Protein AF-X1QQP6-F1 (afdb_monomer_lite)

pLDDT: mean 85.56, std 9.27, range [55.84, 95.5]

Foldseek 3Di:
DEDEDFLVVCPPPVNVCVVVCLQAVVPPPVLVVVLVVQLVVLVVCPVPPDDDDNVVVNVVSVPPGRRRDPDYDYDYDPPHDPVRVVVVD

Secondary structure (DSSP, 8-state):
-EE---HHHHHSHHHHHHHHHHH-GGGSHHHHHHHHHHHHHHHH-TT--SS--HHHHHHHHHT--S---S--EE-PPTT--HHHHHHH-

Organism: NCBI:txid412755

Sequence (89 aa):
MSVGYDLTGIQAQKIYEFIKGLRDASKFKFFNEYKSTLKEEIKNFDHVQKSFSKSELRNCIENISPHVSNSITLSTMHGCPPDEIEAIC

Structure (mmCIF, N/CA/C/O backbone):
data_AF-X1QQP6-F1
#
_entry.id   AF-X1QQP6-F1
#
loop_
_atom_site.group_PDB
_atom_site.id
_atom_site.type_symbol
_atom_site.label_atom_id
_atom_site.label_alt_id
_atom_site.label_comp_id
_atom_site.label_asym_id
_atom_site.label_entity_id
_atom_site.label_seq_id
_atom_site.pdbx_PDB_ins_code
_atom_site.Cartn_x
_atom_site.Cartn_y
_atom_site.Cartn_z
_atom_site.occupancy
_atom_site.B_iso_or_equiv
_atom_site.auth_seq_id
_atom_site.auth_comp_id
_atom_site.auth_asym_id
_atom_site.auth_atom_id
_atom_site.pdbx_PDB_model_num
ATOM 1 N N . MET A 1 1 ? 3.622 7.653 -5.030 1.00 83.38 1 MET A N 1
ATOM 2 C CA . MET A 1 1 ? 4.771 6.709 -4.993 1.00 83.38 1 MET A CA 1
ATOM 3 C C . MET A 1 1 ? 5.806 7.147 -6.030 1.00 83.38 1 MET A C 1
ATOM 5 O O . MET A 1 1 ? 5.376 7.731 -7.008 1.00 83.38 1 MET A O 1
ATOM 9 N N . SER A 1 2 ? 7.112 6.901 -5.862 1.00 84.38 2 SER A N 1
ATOM 10 C CA . SER A 1 2 ? 8.122 7.117 -6.925 1.00 84.38 2 SER A CA 1
ATOM 11 C C . SER A 1 2 ? 8.813 5.800 -7.275 1.00 84.38 2 SER A C 1
ATOM 13 O O . SER A 1 2 ? 9.061 4.992 -6.379 1.00 84.38 2 SER A O 1
ATOM 15 N N . VAL A 1 3 ? 9.072 5.574 -8.564 1.00 83.06 3 VAL A N 1
ATOM 16 C CA . VAL A 1 3 ? 9.758 4.383 -9.078 1.00 83.06 3 VAL A CA 1
ATOM 17 C C . VAL A 1 3 ? 10.784 4.813 -10.118 1.00 83.06 3 VAL A C 1
ATOM 19 O O . VAL A 1 3 ? 10.469 5.611 -10.998 1.00 83.06 3 VAL A O 1
ATOM 22 N N . GLY A 1 4 ? 12.003 4.284 -10.003 1.00 83.50 4 GLY A N 1
ATOM 23 C CA . GLY A 1 4 ? 13.111 4.598 -10.903 1.00 83.50 4 GLY A CA 1
ATOM 24 C C . GLY A 1 4 ? 13.817 3.354 -11.411 1.00 83.50 4 GLY A C 1
ATOM 25 O O . GLY A 1 4 ? 14.966 3.103 -11.061 1.00 83.50 4 GLY A O 1
ATOM 26 N N . TYR A 1 5 ? 13.100 2.575 -12.215 1.00 81.62 5 TYR A N 1
ATOM 27 C CA . TYR A 1 5 ? 13.643 1.463 -12.989 1.00 81.62 5 TYR A CA 1
ATOM 28 C C . TYR A 1 5 ? 13.385 1.722 -14.476 1.00 81.62 5 TYR A C 1
ATOM 30 O O . TYR A 1 5 ? 12.506 2.514 -14.821 1.00 81.62 5 TYR A O 1
ATOM 38 N N . ASP A 1 6 ? 14.140 1.044 -15.334 1.00 83.25 6 ASP A N 1
ATOM 39 C CA . ASP A 1 6 ? 13.804 0.903 -16.750 1.00 83.25 6 ASP A CA 1
ATOM 40 C C . ASP A 1 6 ? 12.521 0.063 -16.929 1.00 83.25 6 ASP A C 1
ATOM 42 O O . ASP A 1 6 ? 11.952 -0.468 -15.965 1.00 83.25 6 ASP A O 1
ATOM 46 N N . LEU A 1 7 ? 12.049 -0.076 -18.172 1.00 83.75 7 LEU A N 1
ATOM 47 C CA . LEU A 1 7 ? 10.837 -0.845 -18.472 1.00 83.75 7 LEU A CA 1
ATOM 48 C C . LEU A 1 7 ? 10.930 -2.286 -17.945 1.00 83.75 7 LEU A C 1
ATOM 50 O O . LEU A 1 7 ? 10.000 -2.775 -17.299 1.00 83.75 7 LEU A O 1
ATOM 54 N N . THR A 1 8 ? 12.072 -2.942 -18.165 1.00 85.69 8 THR A N 1
ATOM 55 C CA . THR A 1 8 ? 12.324 -4.320 -17.722 1.00 85.69 8 THR A CA 1
ATOM 56 C C . THR A 1 8 ? 12.222 -4.447 -16.201 1.00 85.69 8 THR A C 1
ATOM 58 O O . THR A 1 8 ? 11.592 -5.372 -15.685 1.00 85.69 8 THR A O 1
ATOM 61 N N . GLY A 1 9 ? 12.803 -3.506 -15.459 1.00 87.81 9 GLY A N 1
ATOM 62 C CA . GLY A 1 9 ? 12.789 -3.490 -14.004 1.00 87.81 9 GLY A CA 1
ATOM 63 C C . GLY A 1 9 ? 11.415 -3.166 -13.425 1.00 87.81 9 GLY A C 1
ATOM 64 O O . GLY A 1 9 ? 11.024 -3.787 -12.437 1.00 87.81 9 GLY A O 1
ATOM 65 N N . ILE A 1 10 ? 10.639 -2.273 -14.049 1.00 86.88 10 ILE A N 1
ATOM 66 C CA . ILE A 1 10 ? 9.242 -2.022 -13.650 1.00 86.88 10 ILE A CA 1
ATOM 67 C C . ILE A 1 10 ? 8.374 -3.266 -13.881 1.00 86.88 10 ILE A C 1
ATOM 69 O O . ILE A 1 10 ? 7.522 -3.587 -13.049 1.00 86.88 10 ILE A O 1
ATOM 73 N N . GLN A 1 11 ? 8.596 -3.980 -14.987 1.00 86.69 11 GLN A N 1
ATOM 74 C CA . GLN A 1 11 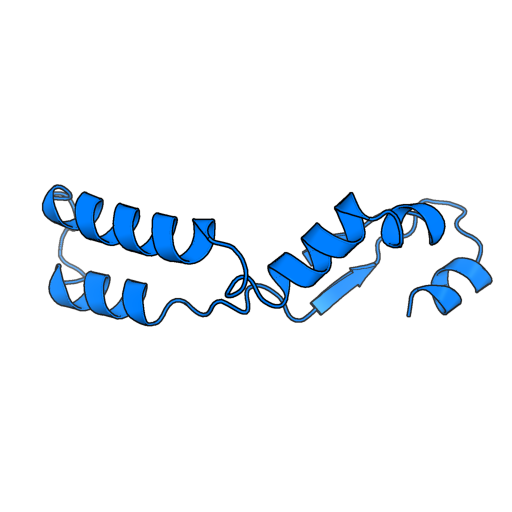? 7.867 -5.204 -15.328 1.00 86.69 11 GLN A CA 1
ATOM 75 C C . GLN A 1 11 ? 8.303 -6.425 -14.510 1.00 86.69 11 GLN A C 1
ATOM 77 O O . GLN A 1 11 ? 7.575 -7.419 -14.465 1.00 86.69 11 GLN A O 1
ATOM 82 N N . ALA A 1 12 ? 9.458 -6.373 -13.840 1.00 93.44 12 ALA A N 1
ATOM 83 C CA . ALA A 1 12 ? 9.915 -7.458 -12.987 1.00 93.44 12 ALA A CA 1
ATOM 84 C C . ALA A 1 12 ? 8.851 -7.789 -11.930 1.00 93.44 12 ALA A C 1
ATOM 86 O O . ALA A 1 12 ? 8.396 -6.907 -11.199 1.00 93.44 12 ALA A O 1
ATOM 87 N N . GLN A 1 13 ? 8.496 -9.075 -11.813 1.00 94.81 13 GLN A N 1
ATOM 88 C CA . GLN A 1 13 ? 7.362 -9.553 -11.009 1.00 94.81 13 GLN A CA 1
ATOM 89 C C . GLN A 1 13 ? 7.305 -8.918 -9.615 1.00 94.81 13 GLN A C 1
ATOM 91 O O . GLN A 1 13 ? 6.266 -8.420 -9.196 1.00 94.81 13 GLN A O 1
ATOM 96 N N . LYS A 1 14 ? 8.446 -8.869 -8.921 1.00 92.75 14 LYS A N 1
ATOM 97 C CA . LYS A 1 14 ? 8.559 -8.293 -7.576 1.00 92.75 14 LYS A CA 1
ATOM 98 C C . LYS A 1 14 ? 8.173 -6.808 -7.528 1.00 92.75 14 LYS A C 1
ATOM 100 O O . LYS A 1 14 ? 7.492 -6.386 -6.597 1.00 92.75 14 LYS A O 1
ATOM 105 N N . ILE A 1 15 ? 8.631 -6.013 -8.496 1.00 91.38 15 ILE A N 1
ATOM 106 C CA . ILE A 1 15 ? 8.349 -4.572 -8.565 1.00 91.38 15 ILE A CA 1
ATOM 107 C C . ILE A 1 15 ? 6.898 -4.350 -8.982 1.00 91.38 15 ILE A C 1
ATOM 109 O O . ILE A 1 15 ? 6.186 -3.572 -8.347 1.00 91.38 15 ILE A O 1
ATOM 113 N N . TYR A 1 16 ? 6.432 -5.096 -9.982 1.00 90.19 16 TYR A N 1
ATOM 114 C CA . TYR A 1 16 ? 5.052 -5.043 -10.443 1.00 90.19 16 TYR A CA 1
ATOM 115 C C . TYR A 1 16 ? 4.053 -5.378 -9.324 1.00 90.19 16 TYR A C 1
ATOM 117 O O . TYR A 1 16 ? 3.111 -4.622 -9.082 1.00 90.19 16 TYR A O 1
ATOM 125 N N . GL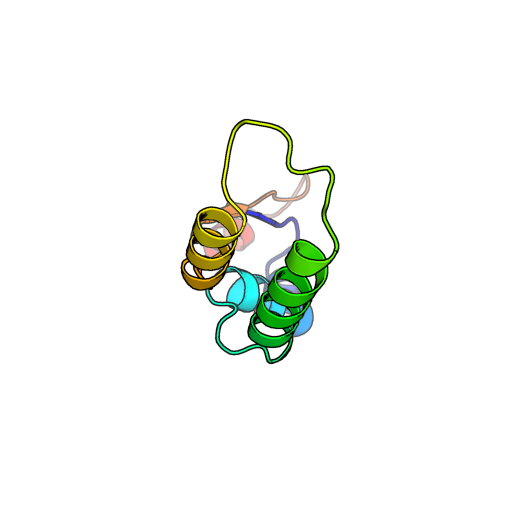U A 1 17 ? 4.273 -6.473 -8.591 1.00 92.56 17 GLU A N 1
ATOM 126 C CA . GLU A 1 17 ? 3.442 -6.875 -7.450 1.00 92.56 17 GLU A CA 1
ATOM 127 C C . GLU A 1 17 ? 3.450 -5.830 -6.335 1.00 92.56 17 GLU A C 1
ATOM 129 O O . GLU A 1 17 ? 2.396 -5.536 -5.771 1.00 92.56 17 GLU A O 1
ATOM 134 N N . PHE A 1 18 ? 4.604 -5.224 -6.049 1.00 91.19 18 PHE A N 1
ATOM 135 C CA . PHE A 1 18 ? 4.707 -4.145 -5.071 1.00 91.1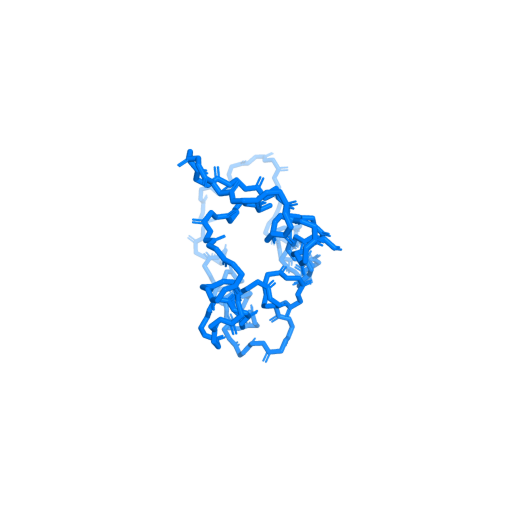9 18 PHE A CA 1
ATOM 136 C C . PHE A 1 18 ? 3.878 -2.917 -5.484 1.00 91.19 18 PHE A C 1
ATOM 138 O O . PHE A 1 18 ? 3.071 -2.423 -4.695 1.00 91.19 18 PHE A O 1
ATOM 145 N N . ILE A 1 19 ? 4.006 -2.460 -6.735 1.00 90.69 19 ILE A N 1
ATOM 146 C CA . ILE A 1 19 ? 3.250 -1.320 -7.283 1.00 90.69 19 ILE A CA 1
ATOM 147 C C . ILE A 1 19 ? 1.742 -1.604 -7.259 1.00 90.69 19 ILE A C 1
ATOM 149 O O . ILE A 1 19 ? 0.957 -0.792 -6.763 1.00 90.69 19 ILE A O 1
ATOM 153 N N . LYS A 1 20 ? 1.318 -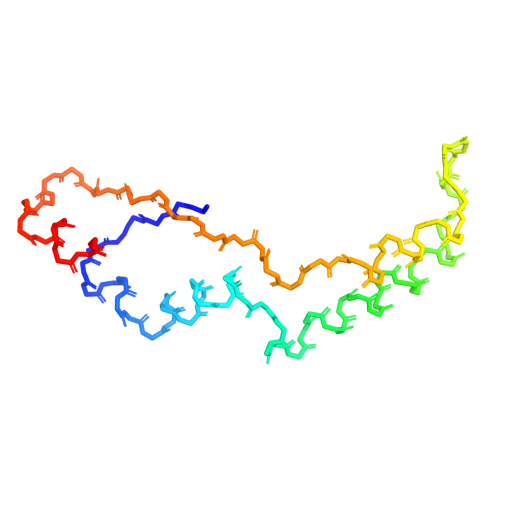2.770 -7.768 1.00 90.94 20 LYS A N 1
ATOM 154 C CA . LYS A 1 20 ? -0.097 -3.186 -7.768 1.00 90.94 20 LYS A CA 1
ATOM 155 C C . LYS A 1 20 ? -0.634 -3.327 -6.353 1.00 90.94 20 LYS A C 1
ATOM 157 O O . LYS A 1 20 ? -1.784 -2.985 -6.098 1.00 90.94 20 LYS A O 1
ATOM 162 N N . GLY A 1 21 ? 0.220 -3.784 -5.453 1.00 92.94 21 GLY A N 1
ATOM 163 C CA . GLY A 1 21 ? -0.057 -3.912 -4.046 1.00 92.94 21 GLY A CA 1
ATOM 164 C C . GLY A 1 21 ? -0.296 -2.590 -3.325 1.00 92.94 21 GLY A C 1
ATOM 165 O O . GLY A 1 21 ? -1.201 -2.491 -2.506 1.00 92.94 21 GLY A O 1
ATOM 166 N N . LEU A 1 22 ? 0.470 -1.550 -3.653 1.00 91.75 22 LEU A N 1
ATOM 167 C CA . LEU A 1 22 ? 0.235 -0.204 -3.126 1.00 91.75 22 LEU A CA 1
ATOM 168 C C . LEU A 1 22 ? -1.014 0.450 -3.724 1.00 91.75 22 LEU A C 1
ATOM 170 O O . LEU A 1 22 ? -1.650 1.278 -3.072 1.00 91.75 22 LEU A O 1
ATOM 174 N N . ARG A 1 23 ? -1.402 0.068 -4.942 1.00 93.19 23 ARG A N 1
ATOM 175 C CA . ARG A 1 23 ? -2.683 0.490 -5.514 1.00 93.19 23 ARG A CA 1
ATOM 176 C C . ARG A 1 23 ? -3.868 -0.141 -4.787 1.00 93.19 23 ARG A C 1
ATOM 178 O O . ARG A 1 23 ? -4.865 0.540 -4.576 1.00 93.19 23 ARG A O 1
ATOM 185 N N . ASP A 1 24 ? -3.772 -1.417 -4.429 1.00 95.06 24 ASP A N 1
ATOM 186 C CA . ASP A 1 24 ? -4.807 -2.140 -3.692 1.00 95.06 24 ASP A CA 1
ATOM 187 C C . ASP A 1 24 ? -4.188 -3.214 -2.787 1.00 95.06 24 ASP A C 1
ATOM 189 O O . ASP A 1 24 ? -3.875 -4.330 -3.212 1.00 95.06 24 ASP A O 1
ATOM 193 N N . ALA A 1 25 ? -4.050 -2.867 -1.510 1.00 94.56 25 ALA A N 1
ATOM 194 C CA . ALA A 1 25 ? -3.489 -3.739 -0.493 1.00 94.56 25 ALA A CA 1
ATOM 195 C C . ALA A 1 25 ? -4.509 -4.741 0.074 1.00 94.56 25 ALA A C 1
ATOM 197 O O . ALA A 1 25 ? -4.130 -5.596 0.874 1.00 94.56 25 ALA A O 1
ATOM 198 N N . SER A 1 26 ? -5.788 -4.680 -0.331 1.00 91.94 26 SER A N 1
ATOM 199 C CA . SER A 1 26 ? -6.855 -5.535 0.223 1.00 91.94 26 SER A CA 1
ATOM 200 C C . SER A 1 26 ? -6.607 -7.024 -0.018 1.00 91.94 26 SER A C 1
ATOM 202 O O . SER A 1 26 ? -7.066 -7.872 0.746 1.00 91.94 26 SER A O 1
ATOM 204 N N . LYS A 1 27 ? -5.845 -7.341 -1.069 1.00 86.25 27 LYS A N 1
ATOM 205 C CA . LYS A 1 27 ? -5.486 -8.708 -1.458 1.00 86.25 27 LYS A CA 1
ATOM 206 C C . LYS A 1 27 ? -4.373 -9.300 -0.603 1.00 86.25 27 LYS A C 1
ATOM 208 O O . LYS A 1 27 ? -4.171 -10.514 -0.625 1.00 86.25 27 LYS A O 1
ATOM 213 N N . PHE A 1 28 ? -3.650 -8.476 0.151 1.00 88.75 28 PHE A N 1
ATOM 214 C CA . PHE A 1 28 ? -2.603 -8.967 1.025 1.00 88.75 28 PHE A CA 1
ATOM 215 C C . PHE A 1 28 ? -3.137 -9.310 2.405 1.00 88.75 28 PHE A C 1
ATOM 217 O O . PHE A 1 28 ? -3.774 -8.501 3.079 1.00 88.75 28 PHE A O 1
ATOM 224 N N . LYS A 1 29 ? -2.769 -10.504 2.873 1.00 88.00 29 LYS A N 1
ATOM 225 C CA . LYS A 1 29 ? -3.109 -10.982 4.218 1.00 88.00 29 LYS A CA 1
ATOM 226 C C . LYS A 1 29 ? -2.626 -10.020 5.308 1.00 88.00 29 LYS A C 1
ATOM 228 O O . LYS A 1 29 ? -3.362 -9.762 6.258 1.00 88.00 29 LYS A O 1
ATOM 233 N N . PHE A 1 30 ? -1.445 -9.429 5.115 1.00 90.06 30 PHE A N 1
ATOM 234 C CA . PHE A 1 30 ? -0.836 -8.532 6.093 1.00 90.06 30 PHE A CA 1
ATOM 235 C C . PHE A 1 30 ? -1.635 -7.241 6.324 1.00 90.06 30 PHE A C 1
ATOM 237 O O . PHE A 1 30 ? -1.556 -6.676 7.406 1.00 90.06 30 PHE A O 1
ATOM 244 N N . PHE A 1 31 ? -2.443 -6.766 5.365 1.00 93.50 31 PHE A N 1
ATOM 245 C CA . PHE A 1 31 ? -3.193 -5.517 5.547 1.00 93.50 31 PHE A CA 1
ATOM 246 C C . PHE A 1 31 ? -4.219 -5.636 6.684 1.00 93.50 31 PHE A C 1
ATOM 248 O O . PHE A 1 31 ? -4.278 -4.794 7.583 1.00 93.50 31 PHE A O 1
ATOM 255 N N . ASN A 1 32 ? -4.990 -6.726 6.690 1.00 91.88 32 ASN A N 1
ATOM 256 C CA . ASN A 1 32 ? -5.960 -7.000 7.752 1.00 91.88 32 ASN A CA 1
ATOM 257 C C . ASN A 1 32 ? -5.283 -7.413 9.065 1.00 91.88 32 ASN A C 1
ATOM 259 O O . ASN A 1 32 ? -5.785 -7.085 10.143 1.00 91.88 32 ASN A O 1
ATOM 263 N N . GLU A 1 33 ? -4.141 -8.097 8.976 1.00 95.12 33 GLU A N 1
ATOM 264 C CA . GLU A 1 33 ? -3.313 -8.436 10.133 1.00 95.12 33 GLU A CA 1
ATOM 265 C C . GLU A 1 33 ? -2.845 -7.167 10.849 1.00 95.12 33 GLU A C 1
ATOM 267 O O . GLU A 1 33 ? -3.151 -6.987 12.023 1.00 95.12 33 GLU A O 1
ATOM 272 N N . TYR A 1 34 ? -2.247 -6.215 10.129 1.00 94.88 34 TYR A N 1
ATOM 273 C CA . TYR A 1 34 ? -1.779 -4.954 10.703 1.00 94.88 34 TYR A CA 1
ATOM 274 C C . TYR A 1 34 ? -2.917 -4.090 11.244 1.00 94.88 34 TYR A C 1
ATOM 276 O O . TYR A 1 34 ? -2.778 -3.507 12.318 1.00 94.88 34 TYR A O 1
ATOM 284 N N . LYS A 1 35 ? -4.080 -4.049 10.575 1.00 94.31 35 LYS A N 1
ATOM 285 C CA . LYS A 1 35 ? -5.281 -3.406 11.142 1.00 94.31 35 LYS A CA 1
ATOM 286 C C . LYS A 1 35 ? -5.685 -4.041 12.472 1.00 94.31 35 LYS A C 1
ATOM 288 O O . LYS A 1 35 ? -6.127 -3.333 13.372 1.00 94.31 35 LYS A O 1
ATOM 293 N N . SER A 1 36 ? -5.557 -5.358 12.601 1.00 94.00 36 SER A N 1
ATOM 294 C CA . SER A 1 36 ? -5.877 -6.070 13.841 1.00 94.00 36 SER A CA 1
ATOM 295 C C . SER A 1 36 ? -4.842 -5.778 14.925 1.00 94.00 36 SER A C 1
ATOM 297 O O . SER A 1 36 ? -5.230 -5.402 16.028 1.00 94.00 36 SER A O 1
ATOM 299 N N . THR A 1 37 ? -3.548 -5.826 14.595 1.00 95.12 37 THR A N 1
ATOM 300 C CA . THR A 1 37 ? -2.455 -5.449 15.503 1.00 95.12 37 THR A CA 1
ATOM 301 C C . THR A 1 37 ? -2.643 -4.032 16.041 1.00 95.12 37 THR A C 1
ATOM 303 O O . THR A 1 37 ? -2.640 -3.834 17.250 1.00 95.12 37 THR A O 1
ATOM 306 N N . LEU A 1 38 ? -2.924 -3.050 15.178 1.00 93.12 38 LEU A N 1
ATOM 307 C CA . LEU A 1 38 ? -3.158 -1.663 15.598 1.00 93.12 38 LEU A CA 1
ATOM 308 C C . LEU A 1 38 ? -4.337 -1.521 16.576 1.00 93.12 38 LEU A C 1
ATOM 310 O O . LEU A 1 38 ? -4.271 -0.722 17.511 1.00 93.12 38 LEU A O 1
ATOM 314 N N . LYS A 1 39 ? -5.417 -2.294 16.391 1.00 91.38 39 LYS A N 1
ATOM 315 C CA . LYS A 1 39 ? -6.570 -2.283 17.312 1.00 91.38 39 LYS A CA 1
ATOM 316 C C . LYS A 1 39 ? -6.220 -2.847 18.684 1.00 91.38 39 LYS A C 1
ATOM 318 O O . LYS A 1 39 ? -6.791 -2.388 19.671 1.00 91.38 39 LYS A O 1
ATOM 323 N N . GLU A 1 40 ? -5.345 -3.847 18.739 1.00 92.19 40 GLU A N 1
ATOM 324 C CA . GLU A 1 40 ? -4.872 -4.424 19.998 1.00 92.19 40 GLU A CA 1
ATOM 325 C C . GLU A 1 40 ? -3.925 -3.461 20.720 1.00 92.19 40 GLU A C 1
ATOM 327 O O . GLU A 1 40 ? -4.132 -3.184 21.899 1.00 92.19 40 GLU A O 1
ATOM 332 N N . GLU A 1 41 ? -2.983 -2.846 20.003 1.00 90.19 41 GLU A N 1
ATOM 333 C CA . GLU A 1 41 ? -2.036 -1.882 20.578 1.00 90.19 41 GLU A CA 1
ATOM 334 C C . GLU A 1 41 ? -2.736 -0.662 21.200 1.00 90.19 41 GLU A C 1
ATOM 336 O O . GLU A 1 41 ? -2.372 -0.222 22.290 1.00 90.19 41 GLU A O 1
ATOM 341 N N . ILE A 1 42 ? -3.815 -0.153 20.587 1.00 88.69 42 ILE A N 1
ATOM 342 C CA . ILE A 1 42 ? -4.591 0.973 21.147 1.00 88.69 42 ILE A CA 1
ATOM 343 C C . ILE A 1 42 ? -5.193 0.661 22.519 1.00 88.69 42 ILE A C 1
ATOM 345 O O . ILE A 1 42 ? -5.402 1.581 23.315 1.00 88.69 42 ILE A O 1
ATOM 349 N N . LYS A 1 43 ? -5.476 -0.610 22.837 1.00 86.06 43 LYS A N 1
ATOM 350 C CA . LYS A 1 43 ? -5.989 -0.970 24.169 1.00 86.06 43 LYS A CA 1
ATOM 351 C C . LYS A 1 43 ? -4.980 -0.592 25.252 1.00 86.06 43 LYS A C 1
ATOM 353 O O . LYS A 1 43 ? -5.393 -0.033 26.268 1.00 86.06 43 LYS A O 1
ATOM 358 N N . ASN A 1 44 ? -3.698 -0.820 24.967 1.00 83.25 44 ASN A N 1
ATOM 359 C CA . ASN A 1 44 ? -2.559 -0.588 25.857 1.00 83.25 44 ASN A CA 1
ATOM 360 C C . ASN A 1 44 ? -1.980 0.833 25.738 1.00 83.25 44 ASN A C 1
ATOM 362 O O . ASN A 1 44 ? -1.100 1.217 26.504 1.00 83.25 44 ASN A O 1
ATOM 366 N N . PHE A 1 45 ? -2.448 1.625 24.770 1.00 78.12 45 PHE A N 1
ATOM 367 C CA . PHE A 1 45 ? -1.932 2.966 24.517 1.00 78.12 45 PHE A CA 1
ATOM 368 C C . PHE A 1 45 ? -2.581 3.989 25.462 1.00 78.12 45 PHE A C 1
ATOM 370 O O . PHE A 1 45 ? -3.546 4.675 25.121 1.00 78.12 45 PHE A O 1
ATOM 377 N N . ASP A 1 46 ? -2.046 4.100 26.677 1.00 74.25 46 ASP A N 1
ATOM 378 C CA . ASP A 1 46 ? -2.552 5.024 27.708 1.00 74.25 46 ASP A CA 1
ATOM 379 C C . ASP A 1 46 ? -2.062 6.473 27.525 1.00 74.25 46 ASP A C 1
ATOM 381 O O . ASP A 1 46 ? -2.566 7.403 28.153 1.00 74.25 46 ASP A O 1
ATOM 385 N N . HIS A 1 47 ? -1.129 6.688 26.593 1.00 67.31 47 HIS A N 1
ATOM 386 C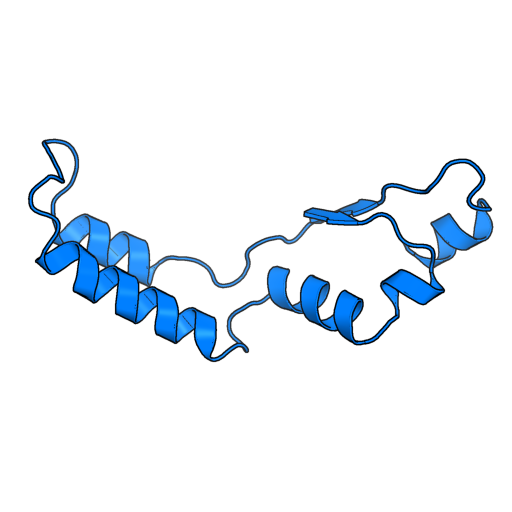 CA . HIS A 1 47 ? -0.614 8.005 26.217 1.00 67.31 47 HIS A CA 1
ATOM 387 C C . HIS A 1 47 ? -1.410 8.702 25.107 1.00 67.31 47 HIS A C 1
ATOM 389 O O . HIS A 1 47 ? -0.971 9.765 24.662 1.00 67.31 47 HIS A O 1
ATOM 395 N N . VAL A 1 48 ? -2.562 8.172 24.656 1.00 60.78 48 VAL A N 1
ATOM 396 C CA . VAL A 1 48 ? -3.469 8.936 23.773 1.00 60.78 48 VAL A CA 1
ATOM 397 C C . VAL A 1 48 ? -4.091 10.062 24.601 1.00 60.78 48 VAL A C 1
ATOM 399 O O . VAL A 1 48 ? -5.201 9.985 25.121 1.00 60.78 48 VAL A O 1
ATOM 402 N N . GLN A 1 49 ? -3.298 11.109 24.789 1.00 55.84 49 GLN A N 1
ATOM 403 C CA . GLN A 1 49 ? -3.657 12.314 25.495 1.00 55.84 49 GLN A CA 1
ATOM 404 C C . GLN A 1 49 ? -4.654 13.115 24.654 1.00 55.84 49 GLN A C 1
ATOM 406 O O . GLN A 1 49 ? -4.377 13.479 23.515 1.00 55.84 49 GLN A O 1
ATOM 411 N N . LYS A 1 50 ? -5.778 13.452 25.292 1.00 62.47 50 LYS A N 1
ATOM 412 C CA . LYS A 1 50 ? -6.573 14.687 25.145 1.00 62.47 50 LYS A CA 1
ATOM 413 C C . LYS A 1 50 ? -7.259 15.007 23.806 1.00 62.47 50 LYS A C 1
ATOM 415 O O . LYS A 1 50 ? -8.197 15.794 23.854 1.00 62.47 50 LYS A O 1
ATOM 420 N N . SER A 1 51 ? -6.879 14.417 22.673 1.00 73.44 51 SER A N 1
ATOM 421 C CA . SER A 1 51 ? -7.448 14.796 21.363 1.00 73.44 51 SER A CA 1
ATOM 422 C C . SER A 1 51 ? -8.427 13.785 20.764 1.00 73.44 51 SER A C 1
ATOM 424 O O . SER A 1 51 ? -9.303 14.197 20.014 1.00 73.44 51 SER A O 1
ATOM 426 N N . PHE A 1 52 ? -8.307 12.489 21.082 1.00 78.56 52 PHE A N 1
ATOM 427 C CA . PHE A 1 52 ? -9.170 11.437 20.527 1.00 78.56 52 PHE A CA 1
ATOM 428 C C . PHE A 1 52 ? -9.408 10.315 21.539 1.00 78.56 52 PHE A C 1
ATOM 430 O O . PHE A 1 52 ? -8.491 9.875 22.233 1.00 78.56 52 PHE A O 1
ATOM 437 N N . SER A 1 53 ? -10.638 9.819 21.606 1.00 87.25 53 SER A N 1
ATOM 438 C CA . SER A 1 53 ? -11.007 8.635 22.379 1.00 87.25 53 SER A CA 1
ATOM 439 C C . SER A 1 53 ? -10.496 7.346 21.721 1.00 87.25 53 SER A C 1
ATOM 441 O O . SER A 1 53 ? -10.335 7.255 20.501 1.00 87.25 53 SER A O 1
ATOM 443 N N . LYS A 1 54 ? -10.324 6.281 22.522 1.00 86.12 54 LYS A N 1
ATOM 444 C CA . LYS A 1 54 ? -9.985 4.934 22.012 1.00 86.12 54 LYS A CA 1
ATOM 445 C C . LYS A 1 54 ? -11.008 4.441 20.968 1.00 86.12 54 LYS A C 1
ATOM 447 O O . LYS A 1 54 ? -10.644 3.725 20.036 1.00 86.12 54 LYS A O 1
ATOM 452 N N . SER A 1 55 ? -12.276 4.848 21.094 1.00 87.81 55 SER A N 1
ATOM 453 C CA . SER A 1 55 ? -13.342 4.495 20.145 1.00 87.81 55 SER A CA 1
ATOM 454 C C . SER A 1 55 ? -13.181 5.176 18.782 1.00 87.81 55 SER A C 1
ATOM 456 O O . SER A 1 55 ? -13.320 4.517 17.751 1.00 87.81 55 SER A O 1
ATOM 458 N N . GLU A 1 56 ? -12.798 6.455 18.767 1.00 89.81 56 GLU A N 1
ATOM 459 C CA . GLU A 1 56 ? -12.534 7.208 17.538 1.00 89.81 56 GLU A CA 1
ATOM 460 C C . GLU A 1 56 ? -11.338 6.624 16.793 1.00 89.81 56 GLU A C 1
ATOM 462 O O . GLU A 1 56 ? -11.425 6.380 15.593 1.00 89.81 56 GLU A O 1
ATOM 467 N N . LEU A 1 57 ? -10.259 6.289 17.505 1.00 89.12 57 LEU A N 1
ATOM 468 C CA . LEU A 1 57 ? -9.093 5.652 16.893 1.00 89.12 57 LEU A CA 1
ATOM 469 C C . LEU A 1 57 ? -9.416 4.277 16.302 1.00 89.12 57 LEU A C 1
ATOM 471 O O . LEU A 1 57 ? -8.961 3.953 15.204 1.00 89.12 57 LEU A O 1
ATOM 475 N N . ARG A 1 58 ? -10.237 3.474 16.992 1.00 90.50 58 ARG A N 1
ATOM 476 C CA . ARG A 1 58 ? -10.697 2.188 16.456 1.00 90.50 58 ARG A CA 1
ATOM 477 C C . ARG A 1 58 ? -11.470 2.387 15.153 1.00 90.50 58 ARG A C 1
ATOM 479 O O . ARG A 1 58 ? -11.199 1.682 14.185 1.00 90.50 58 ARG A O 1
ATOM 486 N N . ASN A 1 59 ? -12.385 3.356 15.116 1.00 93.12 59 ASN A N 1
ATOM 487 C CA . ASN A 1 59 ? -13.127 3.689 13.903 1.00 93.12 59 ASN A CA 1
ATOM 488 C C . ASN A 1 59 ? -12.198 4.188 12.782 1.00 93.12 59 ASN A C 1
ATOM 490 O O . ASN A 1 59 ? -12.353 3.777 11.634 1.00 93.12 59 ASN A O 1
ATOM 494 N N . CYS A 1 60 ? -11.192 5.009 13.098 1.00 92.44 60 CYS A N 1
ATOM 495 C CA . CYS A 1 60 ? -10.178 5.425 12.128 1.00 92.44 60 CYS A CA 1
ATOM 496 C C . CYS A 1 60 ? -9.458 4.219 11.514 1.00 92.44 60 CYS A C 1
ATOM 498 O O . CYS A 1 60 ? -9.323 4.162 10.296 1.00 92.44 60 CYS A O 1
ATOM 500 N N . ILE A 1 61 ? -9.065 3.226 12.323 1.00 93.75 61 ILE A N 1
ATOM 501 C CA . ILE A 1 61 ? -8.421 2.006 11.814 1.00 93.75 61 ILE A CA 1
ATOM 502 C C . ILE A 1 61 ? -9.349 1.220 10.892 1.00 93.75 61 ILE A C 1
ATOM 504 O O . ILE A 1 61 ? -8.910 0.776 9.831 1.00 93.75 61 ILE A O 1
ATOM 508 N N . GLU A 1 62 ? -10.620 1.035 11.262 1.00 93.50 62 GLU A N 1
ATOM 509 C CA . GLU A 1 62 ? -11.577 0.325 10.400 1.00 93.50 62 GLU A CA 1
ATOM 510 C C . GLU A 1 62 ? -11.703 0.987 9.027 1.00 93.50 62 GLU A C 1
ATOM 512 O O . GLU A 1 62 ? -11.748 0.283 8.017 1.00 93.50 62 GLU A O 1
ATOM 517 N N . ASN A 1 63 ? -11.647 2.318 8.990 1.00 95.31 63 ASN A N 1
ATOM 518 C CA . ASN A 1 63 ? -11.774 3.114 7.775 1.00 95.31 63 ASN A CA 1
ATOM 519 C C . ASN A 1 63 ? -10.454 3.338 7.016 1.00 95.31 63 ASN A C 1
ATOM 521 O O . ASN A 1 63 ? -10.466 4.013 5.987 1.00 95.31 63 ASN A O 1
ATOM 525 N N . ILE A 1 64 ? -9.321 2.769 7.461 1.00 95.44 64 ILE A N 1
ATOM 526 C CA . ILE A 1 64 ? -8.080 2.796 6.669 1.00 95.44 64 ILE A CA 1
ATOM 527 C C . ILE A 1 64 ? -8.354 2.124 5.322 1.00 95.44 64 ILE A C 1
ATOM 529 O O . ILE A 1 64 ? -8.668 0.928 5.262 1.00 95.44 64 ILE A O 1
ATOM 533 N N . SER A 1 65 ? -8.219 2.912 4.254 1.00 95.25 65 SER A N 1
ATOM 534 C CA . SER A 1 65 ? -8.390 2.461 2.876 1.00 95.25 65 SER A CA 1
ATOM 535 C C . SER A 1 65 ? -7.273 1.489 2.484 1.00 95.25 65 SER A C 1
ATOM 537 O O . SER A 1 65 ? -6.103 1.777 2.745 1.00 95.25 65 SER A O 1
ATOM 539 N N . PRO A 1 66 ? -7.591 0.373 1.806 1.00 95.50 66 PRO A N 1
ATOM 540 C CA . PRO A 1 66 ? -6.579 -0.489 1.201 1.00 95.50 66 PRO A CA 1
ATOM 541 C C . PRO A 1 66 ? -5.928 0.135 -0.044 1.00 95.50 66 PRO A C 1
ATOM 543 O O . PRO A 1 66 ? -4.906 -0.362 -0.507 1.00 95.50 66 PRO A O 1
ATOM 546 N N . HIS A 1 67 ? -6.492 1.214 -0.594 1.00 95.19 67 HIS A N 1
ATOM 547 C CA . HIS A 1 67 ? -5.944 1.911 -1.757 1.00 95.19 67 HIS A CA 1
ATOM 548 C C . HIS A 1 67 ? -4.935 2.971 -1.304 1.00 95.19 67 HIS A C 1
ATOM 550 O O . HIS A 1 67 ? -5.310 4.114 -1.040 1.00 95.19 67 HIS A O 1
ATOM 556 N N . VAL A 1 68 ? -3.664 2.582 -1.166 1.00 92.25 68 VAL A N 1
ATOM 557 C CA . VAL A 1 68 ? -2.614 3.4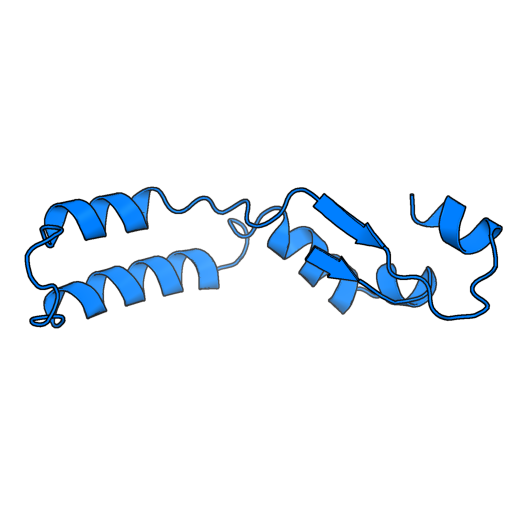30 -0.572 1.00 92.25 68 VAL A CA 1
ATOM 558 C C . VAL A 1 68 ? -2.147 4.513 -1.545 1.00 92.25 68 VAL A C 1
ATOM 560 O O . VAL A 1 68 ? -1.933 5.657 -1.148 1.00 92.25 68 VAL A O 1
ATOM 563 N N . SER A 1 69 ? -1.975 4.178 -2.826 1.00 92.38 69 SER A N 1
ATOM 564 C CA . SER A 1 69 ? -1.509 5.133 -3.833 1.00 92.38 69 SER A CA 1
ATOM 565 C C . SER A 1 69 ? -2.063 4.825 -5.222 1.00 92.38 69 SER A C 1
ATOM 567 O O . SER A 1 69 ? -1.817 3.760 -5.779 1.00 92.38 69 SER A O 1
ATOM 569 N N . ASN A 1 70 ? -2.764 5.800 -5.806 1.00 89.88 70 ASN A N 1
ATOM 570 C CA . ASN A 1 70 ? -3.304 5.717 -7.169 1.00 89.88 70 ASN A CA 1
ATOM 571 C C . ASN A 1 70 ? -2.413 6.398 -8.218 1.00 89.88 70 ASN A C 1
ATOM 573 O O . ASN A 1 70 ? -2.764 6.410 -9.394 1.00 89.88 70 ASN A O 1
ATOM 577 N N . SER A 1 71 ? -1.286 6.980 -7.803 1.00 89.62 71 SER A N 1
ATOM 578 C CA . SER A 1 71 ? -0.364 7.683 -8.690 1.00 89.62 71 SER A CA 1
ATOM 579 C C . SER A 1 71 ? 1.084 7.291 -8.425 1.00 89.62 71 SER A C 1
ATOM 581 O O . SER A 1 71 ? 1.516 7.026 -7.294 1.00 89.62 71 SER A O 1
ATOM 583 N N . ILE A 1 72 ? 1.851 7.280 -9.507 1.00 85.62 72 ILE A N 1
ATOM 584 C CA . ILE A 1 72 ? 3.277 7.010 -9.497 1.00 85.62 72 ILE A CA 1
ATOM 585 C C . ILE A 1 72 ? 3.993 8.157 -10.199 1.00 85.62 72 ILE A C 1
ATOM 587 O O . ILE A 1 72 ? 3.546 8.651 -11.230 1.00 85.62 72 ILE A O 1
ATOM 591 N N . THR A 1 73 ? 5.085 8.611 -9.608 1.00 86.31 73 THR A N 1
ATOM 592 C CA . THR A 1 73 ? 6.036 9.509 -10.241 1.00 86.31 73 THR A CA 1
ATOM 593 C C . THR A 1 73 ? 7.110 8.631 -10.852 1.00 86.31 73 THR A C 1
ATOM 595 O O . THR A 1 73 ? 7.834 7.944 -10.130 1.00 86.31 73 THR A O 1
ATOM 598 N N . LEU A 1 74 ? 7.184 8.627 -12.177 1.00 80.12 74 LEU A N 1
ATOM 599 C CA . LEU A 1 74 ? 8.249 7.947 -12.890 1.00 80.12 74 LEU A CA 1
ATOM 600 C C . LEU A 1 74 ? 9.520 8.795 -12.786 1.00 80.12 74 LEU A C 1
ATOM 602 O O . LEU A 1 74 ? 9.539 9.954 -13.195 1.00 80.12 74 LEU A O 1
ATOM 606 N N . SER A 1 75 ? 10.566 8.245 -12.177 1.00 74.44 75 SER A N 1
ATOM 607 C CA . SER A 1 75 ? 11.881 8.877 -12.074 1.00 74.44 75 SER A CA 1
ATOM 608 C C . SER A 1 75 ? 12.847 8.130 -12.978 1.00 74.44 75 SER A C 1
ATOM 610 O O . SER A 1 75 ? 13.434 7.128 -12.594 1.00 74.44 75 SER A O 1
ATOM 612 N N . THR A 1 76 ? 12.989 8.600 -14.208 1.00 69.00 76 THR A N 1
ATOM 613 C CA . THR A 1 76 ? 13.873 7.981 -15.196 1.00 69.00 76 THR A CA 1
ATOM 614 C C . THR A 1 76 ? 15.328 8.237 -14.808 1.00 69.00 76 THR A C 1
ATOM 616 O O . THR A 1 76 ? 15.684 9.364 -14.448 1.00 69.00 76 THR A O 1
ATOM 619 N N . MET A 1 77 ? 16.190 7.218 -14.867 1.00 67.25 77 MET A N 1
ATOM 620 C CA . MET A 1 77 ? 17.628 7.433 -14.668 1.00 67.25 77 MET A CA 1
ATOM 621 C C . MET A 1 77 ? 18.189 8.351 -15.767 1.00 67.25 77 MET A C 1
ATOM 623 O O . MET A 1 77 ? 17.640 8.435 -16.867 1.00 67.25 77 MET A O 1
ATOM 627 N N . HIS A 1 78 ? 19.285 9.057 -15.469 1.00 65.44 78 HIS A N 1
ATOM 628 C CA . HIS A 1 78 ? 19.957 9.914 -16.448 1.00 65.44 78 HIS A CA 1
ATOM 629 C C . HIS A 1 78 ? 20.364 9.069 -17.670 1.00 65.44 78 HIS A C 1
ATOM 631 O O . HIS A 1 78 ? 21.125 8.116 -17.519 1.00 65.44 78 HIS A O 1
ATOM 637 N N . GLY A 1 79 ? 19.843 9.401 -18.855 1.00 67.50 79 GLY A N 1
ATOM 638 C CA . GLY A 1 79 ? 20.107 8.660 -20.095 1.00 67.50 79 GLY A CA 1
ATOM 639 C C . GLY A 1 79 ? 19.086 7.576 -20.472 1.00 67.50 79 GLY A C 1
ATOM 640 O O . GLY A 1 79 ? 19.349 6.846 -21.420 1.00 67.50 79 GLY A O 1
ATOM 641 N N . CYS A 1 80 ? 17.943 7.467 -19.781 1.00 71.19 80 CYS A N 1
ATOM 642 C CA . CYS A 1 80 ? 16.842 6.592 -20.212 1.00 71.19 80 CYS A CA 1
ATOM 643 C C . CYS A 1 80 ? 16.293 7.046 -21.586 1.00 71.19 80 CYS A C 1
ATOM 645 O O . CYS A 1 80 ? 15.937 8.225 -21.718 1.00 71.19 80 CYS A O 1
ATOM 647 N N . PRO A 1 81 ? 16.254 6.162 -22.603 1.00 79.50 81 PRO A N 1
ATOM 648 C CA . PRO A 1 81 ? 15.753 6.496 -23.934 1.00 79.50 81 PRO A CA 1
ATOM 649 C C . PRO A 1 81 ? 14.287 6.971 -23.913 1.00 79.50 81 PRO A C 1
ATOM 651 O O . PRO A 1 81 ? 13.481 6.389 -23.187 1.00 79.50 81 PRO A O 1
ATOM 654 N N . PRO A 1 82 ? 13.902 8.003 -24.693 1.00 80.56 82 PRO A N 1
ATOM 655 C CA . PRO A 1 82 ? 12.529 8.521 -24.707 1.00 80.56 82 PRO A CA 1
ATOM 656 C C . PRO A 1 82 ? 11.453 7.464 -24.991 1.00 80.56 82 PRO A C 1
ATOM 658 O O . PRO A 1 82 ? 10.386 7.497 -24.387 1.00 80.56 82 PRO A O 1
ATOM 661 N N . ASP A 1 83 ? 11.748 6.508 -25.867 1.00 84.31 83 ASP A N 1
ATOM 662 C CA . ASP A 1 83 ? 10.868 5.399 -26.237 1.00 84.31 83 ASP A CA 1
ATOM 663 C C . ASP A 1 83 ? 10.602 4.434 -25.072 1.00 84.31 83 ASP A C 1
ATOM 665 O O . ASP A 1 83 ? 9.481 3.947 -24.917 1.00 84.31 83 ASP A O 1
ATOM 669 N N . GLU A 1 84 ? 11.583 4.209 -24.193 1.00 77.50 84 GLU A N 1
ATOM 670 C CA . GLU A 1 84 ? 11.369 3.431 -22.968 1.00 77.50 84 GLU A CA 1
ATOM 671 C C . GLU A 1 84 ? 10.481 4.177 -21.966 1.00 77.50 84 GLU A C 1
ATOM 673 O O . GLU A 1 84 ? 9.656 3.560 -21.292 1.00 77.50 84 GLU A O 1
ATOM 678 N N . ILE A 1 85 ? 10.609 5.505 -21.882 1.00 75.56 85 ILE A N 1
ATOM 679 C CA . ILE A 1 85 ? 9.776 6.346 -21.010 1.00 75.56 85 ILE A CA 1
ATOM 680 C C . ILE A 1 85 ? 8.316 6.307 -21.478 1.00 75.56 85 ILE A C 1
ATOM 682 O O . ILE A 1 85 ? 7.409 6.144 -20.657 1.00 75.56 85 ILE A O 1
ATOM 686 N N . GLU A 1 86 ? 8.089 6.421 -22.790 1.00 78.69 86 GLU A N 1
ATOM 687 C CA . GLU A 1 86 ? 6.758 6.328 -23.397 1.00 78.69 86 GLU A CA 1
ATOM 688 C C . GLU A 1 86 ? 6.133 4.944 -23.203 1.00 78.69 86 GLU A C 1
ATOM 690 O O . GLU A 1 86 ? 4.948 4.859 -22.903 1.00 78.69 86 GLU A O 1
ATOM 695 N N . ALA A 1 87 ? 6.916 3.865 -23.290 1.00 81.25 87 ALA A N 1
ATOM 696 C CA . ALA A 1 87 ? 6.420 2.503 -23.084 1.00 81.25 87 ALA A CA 1
ATOM 697 C C . ALA A 1 87 ? 5.986 2.198 -21.633 1.00 81.25 87 ALA A C 1
ATOM 699 O O . ALA A 1 87 ? 5.285 1.210 -21.397 1.00 81.25 87 ALA A O 1
ATOM 700 N N . ILE A 1 88 ? 6.419 3.006 -20.657 1.00 75.75 88 ILE A N 1
ATOM 701 C CA . ILE A 1 88 ? 6.026 2.878 -19.244 1.00 75.75 88 ILE A CA 1
ATOM 702 C C . ILE A 1 88 ? 4.699 3.606 -18.950 1.00 75.75 88 ILE A C 1
ATOM 704 O O . ILE A 1 88 ? 3.991 3.205 -18.019 1.00 75.75 88 ILE A O 1
ATOM 708 N N . CYS A 1 89 ? 4.385 4.673 -19.695 1.00 66.06 89 CYS A N 1
ATOM 709 C CA . CYS A 1 89 ? 3.199 5.518 -19.499 1.00 66.06 89 CYS A CA 1
ATOM 710 C C . CYS A 1 89 ? 1.922 4.893 -20.082 1.00 66.06 89 CYS A C 1
ATOM 712 O O . CYS A 1 89 ? 0.862 5.053 -19.430 1.00 66.06 89 CYS A O 1
#

Radius of gyration: 18.72 Å; chains: 1; bounding box: 33×26×54 Å